Protein AF-A0A6A7LEF2-F1 (afdb_monomer_lite)

Structure (mmCIF, N/CA/C/O backbone):
data_AF-A0A6A7LEF2-F1
#
_entry.id   AF-A0A6A7LEF2-F1
#
loop_
_atom_site.group_PDB
_atom_site.id
_atom_site.type_symbol
_atom_site.label_atom_id
_atom_site.label_alt_id
_atom_site.label_comp_id
_atom_site.label_asym_id
_atom_site.label_entity_id
_atom_site.label_seq_id
_atom_site.pdbx_PDB_ins_code
_atom_site.Cartn_x
_atom_site.Cartn_y
_atom_site.Cartn_z
_atom_site.occupancy
_atom_site.B_iso_or_equiv
_atom_site.auth_seq_id
_atom_site.auth_comp_id
_atom_site.auth_asym_id
_atom_site.auth_atom_id
_atom_site.pdbx_PDB_model_num
ATOM 1 N N . MET A 1 1 ? -14.382 20.645 -3.328 1.00 34.06 1 MET A N 1
ATOM 2 C CA . MET A 1 1 ? -13.324 19.652 -3.047 1.00 34.06 1 MET A CA 1
ATOM 3 C C . MET A 1 1 ? -13.709 18.908 -1.783 1.00 34.06 1 MET A C 1
ATOM 5 O O . MET A 1 1 ? -13.849 19.548 -0.750 1.00 34.06 1 MET A O 1
ATOM 9 N N . CYS A 1 2 ? -13.982 17.606 -1.870 1.00 43.06 2 CYS A N 1
ATOM 10 C CA . CYS A 1 2 ? -14.134 16.773 -0.676 1.00 43.06 2 CYS A CA 1
ATOM 11 C C . CYS A 1 2 ? -12.726 16.478 -0.148 1.00 43.06 2 CYS A C 1
ATOM 13 O O . CYS A 1 2 ? -11.862 16.103 -0.935 1.00 43.06 2 CYS A O 1
ATOM 15 N N . SER A 1 3 ? -12.487 16.690 1.147 1.00 46.22 3 SER A N 1
ATOM 16 C CA . SER A 1 3 ? -11.271 16.200 1.805 1.00 46.22 3 SER A CA 1
ATOM 17 C C . SER A 1 3 ? -11.176 14.685 1.599 1.00 46.22 3 SER A C 1
ATOM 19 O O . SER A 1 3 ? -12.211 14.028 1.767 1.00 46.22 3 SER A O 1
ATOM 21 N N . PRO A 1 4 ? -9.994 14.123 1.285 1.00 55.00 4 PRO A N 1
ATOM 22 C CA . PRO A 1 4 ? -9.815 12.678 1.319 1.00 55.00 4 PRO A CA 1
ATOM 23 C C . PRO A 1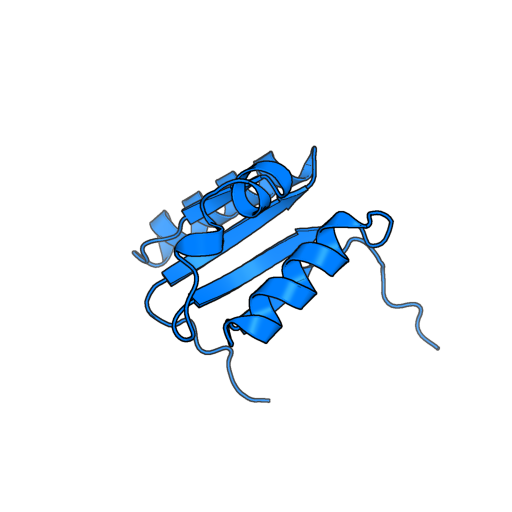 4 ? -10.210 12.162 2.703 1.00 55.00 4 PRO A C 1
ATOM 25 O O . PRO A 1 4 ? -9.918 12.794 3.729 1.00 55.00 4 PRO A O 1
ATOM 28 N N . LYS A 1 5 ? -10.964 11.065 2.724 1.00 54.91 5 LYS A N 1
ATOM 29 C CA . LYS A 1 5 ? -11.418 10.440 3.966 1.00 54.91 5 LYS A CA 1
ATOM 30 C C . LYS A 1 5 ? -10.446 9.321 4.277 1.00 54.91 5 LYS A C 1
ATOM 32 O O . LYS A 1 5 ? -10.681 8.183 3.889 1.00 54.91 5 LYS A O 1
ATOM 37 N N . PHE A 1 6 ? -9.388 9.646 5.014 1.00 60.50 6 PHE A N 1
ATOM 38 C CA . PHE A 1 6 ? -8.500 8.636 5.579 1.00 60.50 6 PHE A CA 1
ATOM 39 C C . PHE A 1 6 ? -9.263 7.851 6.644 1.00 60.50 6 PHE A C 1
ATOM 41 O O . PHE A 1 6 ? -9.317 8.217 7.818 1.00 60.50 6 PHE A O 1
ATOM 48 N N . HIS A 1 7 ? -9.924 6.793 6.195 1.00 61.66 7 HIS A N 1
ATOM 49 C CA . HIS A 1 7 ? -10.487 5.779 7.065 1.00 61.66 7 HIS A CA 1
ATOM 50 C C . HIS A 1 7 ? -9.331 5.074 7.802 1.00 61.66 7 HIS A C 1
ATOM 52 O O . HIS A 1 7 ? -8.168 5.219 7.424 1.00 61.66 7 HIS A O 1
ATOM 58 N N . GLY A 1 8 ? -9.616 4.350 8.888 1.00 71.19 8 GLY A N 1
ATOM 59 C CA . GLY A 1 8 ? -8.612 3.880 9.862 1.00 71.19 8 GLY A CA 1
ATOM 60 C C . GLY A 1 8 ? -7.469 2.988 9.336 1.00 71.19 8 GLY A C 1
ATOM 61 O O . GLY A 1 8 ? -6.651 2.540 10.137 1.00 71.19 8 GLY A O 1
ATOM 62 N N . LYS A 1 9 ? -7.396 2.717 8.025 1.00 87.81 9 LYS A N 1
ATOM 63 C CA . LYS A 1 9 ? -6.349 1.951 7.342 1.00 87.81 9 LYS A CA 1
ATOM 64 C C . LYS A 1 9 ? -5.750 2.768 6.189 1.00 87.81 9 LYS A C 1
ATOM 66 O O . LYS A 1 9 ? -6.288 2.775 5.083 1.00 87.81 9 LYS A O 1
ATOM 71 N N . LEU A 1 10 ? -4.610 3.415 6.435 1.00 93.69 10 LEU A N 1
ATOM 72 C CA . LEU A 1 10 ? -3.826 4.078 5.389 1.00 93.69 10 LEU A CA 1
ATOM 73 C C . LEU A 1 10 ? -2.714 3.149 4.891 1.00 93.69 10 LEU A C 1
ATOM 75 O O . LEU A 1 10 ? -1.922 2.629 5.683 1.00 93.69 10 LEU A O 1
ATOM 79 N N . ILE 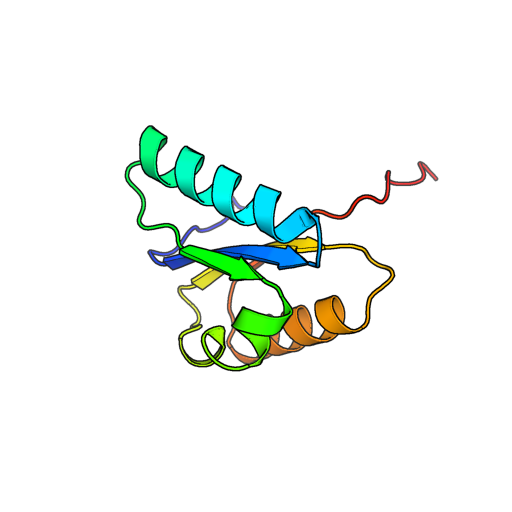A 1 11 ? -2.650 2.956 3.575 1.00 95.62 11 ILE A N 1
ATOM 80 C CA . ILE A 1 11 ? -1.627 2.146 2.915 1.00 95.62 11 ILE A CA 1
ATOM 81 C C . ILE A 1 11 ? -0.885 2.988 1.883 1.00 95.62 11 ILE A C 1
ATOM 83 O O . ILE A 1 11 ? -1.494 3.610 1.019 1.00 95.62 11 ILE A O 1
ATOM 87 N N . ILE A 1 12 ? 0.440 2.966 1.949 1.00 96.94 12 ILE A N 1
ATOM 88 C CA . ILE A 1 12 ? 1.317 3.583 0.962 1.00 96.94 12 ILE A CA 1
ATOM 89 C C . ILE A 1 12 ? 1.885 2.490 0.057 1.00 96.94 12 ILE A C 1
ATOM 91 O O . ILE A 1 12 ? 2.378 1.468 0.531 1.00 96.94 12 ILE A O 1
ATOM 95 N N . VAL A 1 13 ? 1.812 2.679 -1.253 1.00 96.56 13 VAL A N 1
ATOM 96 C CA . VAL A 1 13 ? 2.316 1.717 -2.238 1.00 96.56 13 VAL A CA 1
ATOM 97 C C . VAL A 1 13 ? 3.372 2.388 -3.095 1.00 96.56 13 VAL A C 1
ATOM 99 O O . VAL A 1 13 ? 3.185 3.528 -3.502 1.00 96.56 13 VAL A O 1
ATOM 102 N N . GLY A 1 14 ? 4.466 1.688 -3.382 1.00 95.62 14 GLY A N 1
ATOM 103 C CA . GLY A 1 14 ? 5.493 2.150 -4.315 1.00 95.62 14 GLY A CA 1
ATOM 104 C C . GLY A 1 14 ? 5.883 1.062 -5.309 1.00 95.62 14 GLY A C 1
ATOM 105 O O . GLY A 1 14 ? 5.952 -0.111 -4.946 1.00 95.62 14 GLY A O 1
ATOM 106 N N . ASP A 1 15 ? 6.140 1.413 -6.564 1.00 93.06 15 ASP A N 1
ATOM 107 C CA . ASP A 1 15 ? 6.702 0.497 -7.562 1.00 93.06 15 ASP A CA 1
ATOM 108 C C . ASP A 1 15 ? 8.235 0.590 -7.624 1.00 93.06 15 ASP A C 1
ATOM 110 O O . ASP A 1 15 ? 8.816 1.672 -7.590 1.00 93.06 15 ASP A O 1
ATOM 114 N N . LEU A 1 16 ? 8.913 -0.555 -7.755 1.00 91.00 16 LEU A N 1
ATOM 115 C CA . LEU A 1 16 ? 10.370 -0.632 -7.928 1.00 91.00 16 LEU A CA 1
ATOM 116 C C . LEU A 1 16 ? 11.133 0.314 -6.971 1.00 91.00 16 LEU A C 1
ATOM 118 O O . LEU A 1 16 ? 11.085 0.156 -5.755 1.00 91.00 16 LEU A O 1
ATOM 122 N N . ILE A 1 17 ? 11.813 1.326 -7.518 1.00 90.62 17 ILE A N 1
ATOM 123 C CA . ILE A 1 17 ? 12.599 2.310 -6.767 1.00 90.62 17 ILE A CA 1
ATOM 124 C C . ILE A 1 17 ? 11.750 3.175 -5.820 1.00 90.62 17 ILE A C 1
ATOM 126 O O . ILE A 1 17 ? 12.265 3.664 -4.816 1.00 90.62 17 ILE A O 1
ATOM 130 N N . ARG A 1 18 ? 10.454 3.350 -6.107 1.00 93.88 18 ARG A N 1
ATOM 131 C CA . ARG A 1 18 ? 9.518 4.139 -5.296 1.00 93.88 18 ARG A CA 1
ATOM 132 C C . ARG A 1 18 ? 9.011 3.360 -4.084 1.00 93.88 18 ARG A C 1
ATOM 134 O O . ARG A 1 18 ? 8.400 3.958 -3.206 1.00 93.88 18 ARG A O 1
ATOM 141 N N . GLU A 1 19 ? 9.310 2.063 -3.965 1.00 95.31 19 GLU A N 1
ATOM 142 C CA . GLU A 1 19 ? 9.027 1.299 -2.742 1.00 95.31 19 GLU A CA 1
ATOM 143 C C . GLU A 1 19 ? 9.726 1.924 -1.521 1.00 95.31 19 GLU A C 1
ATOM 145 O O . GLU A 1 19 ? 9.105 2.093 -0.473 1.00 95.31 19 GLU A O 1
ATOM 150 N N . ALA A 1 20 ? 10.982 2.362 -1.662 1.00 96.25 20 ALA A N 1
ATOM 151 C CA . ALA A 1 20 ? 11.694 3.055 -0.586 1.00 96.25 20 ALA A CA 1
ATOM 152 C C . ALA A 1 20 ? 11.009 4.379 -0.192 1.00 96.25 20 ALA A C 1
ATOM 154 O O . ALA A 1 20 ? 10.917 4.698 0.992 1.00 96.25 20 ALA A O 1
ATOM 155 N N . ILE A 1 21 ? 10.477 5.114 -1.177 1.00 95.69 21 ILE A N 1
ATOM 156 C CA . ILE A 1 21 ? 9.703 6.344 -0.950 1.00 95.69 21 ILE A CA 1
ATOM 157 C C . ILE A 1 21 ? 8.425 6.019 -0.172 1.00 95.69 21 ILE A C 1
ATOM 159 O O . ILE A 1 21 ? 8.115 6.695 0.804 1.00 95.69 21 ILE A O 1
ATOM 163 N N . ALA A 1 22 ? 7.711 4.959 -0.557 1.00 96.81 22 ALA A N 1
ATOM 164 C CA . ALA A 1 22 ? 6.497 4.528 0.125 1.00 96.81 22 ALA A CA 1
ATOM 165 C C . ALA A 1 22 ? 6.744 4.181 1.604 1.00 96.81 22 ALA A C 1
ATOM 167 O O . ALA A 1 22 ? 5.964 4.591 2.466 1.00 96.81 22 ALA A O 1
ATOM 168 N N . HIS A 1 23 ? 7.836 3.468 1.903 1.00 97.50 23 HIS A N 1
ATOM 169 C CA . HIS A 1 23 ? 8.230 3.135 3.278 1.00 97.50 23 HIS A CA 1
ATOM 170 C C . HIS A 1 23 ? 8.571 4.377 4.105 1.00 97.50 23 HIS A C 1
ATOM 172 O O . HIS A 1 23 ? 8.082 4.514 5.225 1.00 97.50 23 HIS A O 1
ATOM 178 N N . GLU A 1 24 ? 9.345 5.310 3.550 1.00 97.69 24 GLU A N 1
ATOM 179 C CA . GLU A 1 24 ? 9.709 6.544 4.255 1.00 97.69 24 GLU A CA 1
ATOM 180 C C . GLU A 1 24 ? 8.488 7.445 4.495 1.00 97.69 24 GLU A C 1
ATOM 182 O O . GLU A 1 24 ? 8.303 7.973 5.590 1.00 97.69 24 GLU A O 1
ATOM 187 N N . VAL A 1 25 ? 7.598 7.579 3.508 1.00 96.81 25 VAL A N 1
ATOM 188 C CA . VAL A 1 25 ? 6.349 8.342 3.657 1.00 96.81 25 VAL A CA 1
ATOM 189 C C . VAL A 1 25 ? 5.464 7.732 4.743 1.00 96.81 25 VAL A C 1
ATOM 191 O O . VAL A 1 25 ? 4.951 8.463 5.592 1.00 96.81 25 VAL A O 1
ATOM 194 N N . ALA A 1 26 ? 5.308 6.405 4.762 1.00 96.50 26 ALA A N 1
ATOM 195 C CA . ALA A 1 26 ? 4.550 5.726 5.808 1.00 96.50 26 ALA A CA 1
ATOM 196 C C . ALA A 1 26 ? 5.150 5.969 7.198 1.00 96.50 26 ALA A C 1
ATOM 198 O O . ALA A 1 26 ? 4.410 6.293 8.130 1.00 96.50 26 ALA A O 1
ATOM 199 N N . LEU A 1 27 ? 6.479 5.889 7.320 1.00 97.00 27 LEU A N 1
ATOM 200 C CA . LEU A 1 27 ? 7.188 6.185 8.562 1.00 97.00 27 LEU A CA 1
ATOM 201 C C . LEU A 1 27 ? 6.922 7.624 9.023 1.00 97.00 27 LEU A C 1
ATOM 203 O O . LEU A 1 27 ? 6.501 7.832 10.160 1.00 97.00 27 LEU A O 1
ATOM 207 N N . LYS A 1 28 ? 7.069 8.616 8.136 1.00 97.50 28 LYS A N 1
ATOM 208 C CA . LYS A 1 28 ? 6.870 10.033 8.483 1.00 97.50 28 LYS A CA 1
ATOM 209 C C . LYS A 1 28 ? 5.433 10.356 8.877 1.00 97.50 28 LYS A C 1
ATOM 211 O O . LYS A 1 28 ? 5.218 11.092 9.840 1.00 97.50 28 LYS A O 1
ATOM 216 N N . ILE A 1 29 ? 4.443 9.796 8.181 1.00 94.75 29 ILE A N 1
ATOM 217 C CA . ILE A 1 29 ? 3.035 9.977 8.560 1.00 94.75 29 ILE A CA 1
ATOM 218 C C . ILE A 1 29 ? 2.769 9.313 9.915 1.00 94.75 29 ILE A C 1
ATOM 220 O O . ILE A 1 29 ? 2.127 9.924 10.771 1.00 94.75 29 ILE A O 1
ATOM 224 N N . SER A 1 30 ? 3.290 8.104 10.141 1.00 93.31 30 SER A N 1
ATOM 225 C CA . SER A 1 30 ? 3.129 7.404 11.418 1.00 93.31 30 SER A CA 1
ATOM 226 C C . SER A 1 30 ? 3.755 8.176 12.587 1.00 93.31 30 SER A C 1
ATOM 228 O O . SER A 1 30 ? 3.143 8.241 13.651 1.00 93.31 30 SER A O 1
ATOM 230 N N . GLU A 1 31 ? 4.935 8.777 12.405 1.00 95.62 31 GLU A N 1
ATOM 231 C CA . GLU A 1 31 ? 5.637 9.570 13.428 1.00 95.62 31 GLU A CA 1
ATOM 232 C C . GLU A 1 31 ? 4.902 10.871 13.774 1.00 95.62 31 GLU A C 1
ATOM 234 O O . GLU A 1 31 ? 4.770 11.223 14.944 1.00 95.62 31 GLU A O 1
ATOM 239 N N . ILE A 1 32 ? 4.436 11.603 12.759 1.00 96.50 32 ILE A N 1
ATOM 240 C CA . ILE A 1 32 ? 3.901 12.961 12.937 1.00 96.50 32 ILE A CA 1
ATOM 241 C C . ILE A 1 32 ? 2.412 12.934 13.289 1.00 96.50 32 ILE A C 1
ATOM 243 O O . ILE A 1 32 ? 1.936 13.764 14.061 1.00 96.50 32 ILE A O 1
ATOM 247 N N . SER A 1 33 ? 1.662 12.000 12.701 1.00 90.56 33 SER A N 1
ATOM 248 C CA . SER A 1 33 ? 0.199 11.954 12.809 1.00 90.56 33 SER A CA 1
ATOM 249 C C . SER A 1 33 ? -0.309 10.878 13.766 1.00 90.56 33 SER A C 1
ATOM 251 O O . SER A 1 33 ? -1.510 10.831 14.017 1.00 90.56 33 SER A O 1
ATOM 253 N N . TYR A 1 34 ? 0.569 10.016 14.296 1.00 87.38 34 TYR A N 1
ATOM 254 C CA . TYR A 1 34 ? 0.204 8.885 15.163 1.00 87.38 34 TYR A CA 1
ATOM 255 C C . TYR A 1 34 ? -0.853 7.952 14.540 1.00 87.38 34 TYR A C 1
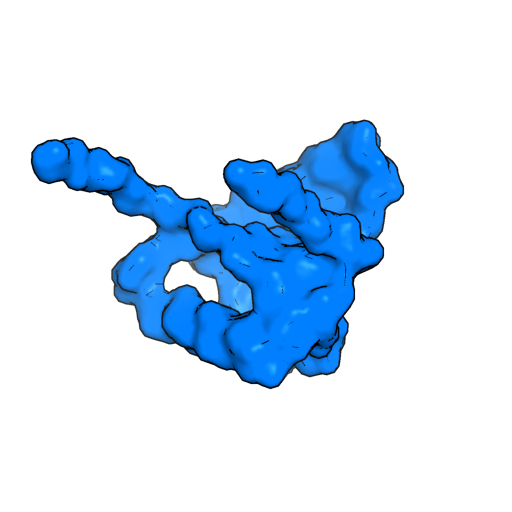ATOM 257 O O . TYR A 1 34 ? -1.612 7.287 15.247 1.00 87.38 34 TYR A O 1
ATOM 265 N N . LEU A 1 35 ? -0.913 7.906 13.206 1.00 88.44 35 LEU A N 1
ATOM 266 C CA . LEU A 1 35 ? -1.816 7.034 12.461 1.00 88.44 35 LEU A CA 1
ATOM 267 C C . LEU A 1 35 ? -1.133 5.692 12.169 1.00 88.44 35 LEU A C 1
ATOM 269 O O . LEU A 1 35 ? 0.052 5.678 11.834 1.00 88.44 35 LEU A O 1
ATOM 273 N N . PRO A 1 36 ? -1.859 4.562 12.232 1.00 86.75 36 PRO A N 1
ATOM 274 C CA . PRO A 1 36 ? -1.328 3.279 11.797 1.00 86.75 36 PRO A CA 1
ATOM 275 C C . PRO A 1 36 ? -1.234 3.255 10.266 1.00 86.75 36 PRO A C 1
ATOM 277 O O . PRO A 1 36 ? -2.223 3.014 9.572 1.00 86.75 36 PRO A O 1
ATOM 280 N N . VAL A 1 37 ? -0.033 3.500 9.741 1.00 94.00 37 VAL A N 1
ATOM 281 C CA . VAL A 1 37 ? 0.243 3.486 8.299 1.00 94.00 37 VAL A CA 1
ATOM 282 C C . VAL A 1 37 ? 1.044 2.246 7.930 1.00 94.00 37 VAL A C 1
ATOM 284 O O . VAL A 1 37 ? 2.004 1.889 8.608 1.00 94.00 37 VAL A O 1
ATOM 287 N N . ARG A 1 38 ? 0.647 1.574 6.848 1.00 95.06 38 ARG A N 1
ATOM 288 C CA . ARG A 1 38 ? 1.397 0.449 6.271 1.00 95.06 38 ARG A CA 1
ATOM 289 C C . ARG A 1 38 ? 1.986 0.851 4.931 1.00 95.06 38 ARG A C 1
ATOM 291 O O . ARG A 1 38 ? 1.399 1.667 4.229 1.00 95.06 38 ARG A O 1
ATOM 298 N N . SER A 1 39 ? 3.091 0.230 4.550 1.00 96.75 39 SER A N 1
ATOM 299 C CA . SER A 1 39 ? 3.714 0.426 3.243 1.00 96.75 39 SER A CA 1
ATOM 300 C C . SER A 1 39 ? 4.065 -0.901 2.585 1.00 96.75 39 SER A C 1
ATOM 302 O O . SER A 1 39 ? 4.450 -1.855 3.262 1.00 96.75 39 SER A O 1
ATOM 304 N N . TYR A 1 40 ? 3.922 -0.957 1.262 1.00 96.56 40 TYR A N 1
ATOM 305 C CA . TYR A 1 40 ? 4.221 -2.142 0.459 1.00 96.56 40 TYR A CA 1
ATOM 306 C C . TYR A 1 40 ? 4.805 -1.766 -0.902 1.00 96.56 40 TYR A C 1
ATOM 308 O O . TYR A 1 40 ? 4.426 -0.760 -1.505 1.00 96.56 40 TYR A O 1
ATOM 316 N N . GLY A 1 41 ? 5.648 -2.642 -1.440 1.00 95.56 41 GLY A N 1
ATOM 317 C CA . GLY A 1 41 ? 5.930 -2.672 -2.870 1.00 95.56 41 GLY A CA 1
ATOM 318 C C . GLY A 1 41 ? 4.685 -3.059 -3.680 1.00 95.56 41 GLY A C 1
ATOM 319 O O . GLY A 1 41 ? 3.844 -3.837 -3.216 1.00 95.56 41 GLY A O 1
ATOM 320 N N . ILE A 1 42 ? 4.563 -2.566 -4.915 1.00 94.31 42 ILE A N 1
ATOM 321 C CA . ILE A 1 42 ? 3.393 -2.839 -5.768 1.00 94.31 42 ILE A CA 1
ATOM 322 C C . ILE A 1 42 ? 3.202 -4.336 -6.056 1.00 94.31 42 ILE A C 1
ATOM 324 O O . ILE A 1 42 ? 2.081 -4.838 -6.052 1.00 94.31 42 ILE A O 1
ATOM 328 N N . GLU A 1 43 ? 4.288 -5.085 -6.240 1.00 92.88 43 GLU A N 1
ATOM 329 C CA . GLU A 1 43 ? 4.207 -6.539 -6.396 1.00 92.88 43 GLU A CA 1
ATOM 330 C C . GLU A 1 43 ? 3.765 -7.191 -5.084 1.00 92.88 43 GLU A C 1
ATOM 332 O O . GLU A 1 43 ? 2.866 -8.029 -5.081 1.00 92.88 43 GLU A O 1
ATOM 337 N N . GLN A 1 44 ? 4.318 -6.754 -3.948 1.00 94.06 44 GLN A N 1
ATOM 338 C CA . GLN A 1 44 ? 3.957 -7.300 -2.642 1.00 94.06 44 GLN A CA 1
ATOM 339 C C . GLN A 1 44 ? 2.455 -7.171 -2.400 1.00 94.06 44 GLN A C 1
ATOM 341 O O . GLN A 1 44 ? 1.819 -8.190 -2.141 1.00 94.06 44 GLN A O 1
ATOM 346 N N . ILE A 1 45 ? 1.876 -5.968 -2.546 1.00 93.62 45 ILE A N 1
ATOM 347 C CA . ILE A 1 45 ? 0.440 -5.746 -2.311 1.00 93.62 45 ILE A CA 1
ATOM 348 C C . ILE A 1 45 ? -0.421 -6.605 -3.242 1.00 93.62 45 ILE A C 1
ATOM 350 O O . ILE A 1 45 ? -1.394 -7.208 -2.783 1.00 93.62 45 ILE A O 1
ATOM 354 N N . LEU A 1 46 ? -0.034 -6.737 -4.515 1.00 91.94 46 LEU A N 1
ATOM 355 C CA . LEU A 1 46 ? -0.771 -7.528 -5.497 1.00 91.94 46 LEU A CA 1
ATOM 356 C C . LEU A 1 46 ? -0.725 -9.039 -5.219 1.00 91.94 46 LEU A C 1
ATOM 358 O O . LEU A 1 46 ? -1.661 -9.733 -5.610 1.00 91.94 46 LEU A O 1
ATOM 362 N N . HIS A 1 47 ? 0.289 -9.554 -4.522 1.00 88.44 47 HIS A N 1
ATOM 363 C CA . HIS A 1 47 ? 0.412 -10.993 -4.236 1.00 88.44 47 HIS A CA 1
ATOM 364 C C . HIS A 1 47 ? -0.221 -11.446 -2.917 1.00 88.44 47 HIS A C 1
ATOM 366 O O . HIS A 1 47 ? -0.407 -12.644 -2.720 1.00 88.44 47 HIS A O 1
ATOM 372 N N . GLY A 1 48 ? -0.607 -10.537 -2.019 1.00 87.19 48 GLY A N 1
ATOM 373 C CA . GLY A 1 48 ? -1.192 -10.953 -0.740 1.00 87.19 48 GLY A CA 1
ATOM 374 C C . GLY A 1 48 ? -1.960 -9.863 -0.006 1.00 87.19 48 GLY A C 1
ATOM 375 O O . GLY A 1 48 ? -3.180 -9.966 0.092 1.00 87.19 48 GLY A O 1
ATOM 376 N N . PRO A 1 49 ? -1.297 -8.801 0.482 1.00 87.06 49 PRO A N 1
ATOM 377 C CA . PRO A 1 49 ? -1.901 -7.757 1.304 1.00 87.06 49 PRO A CA 1
ATOM 378 C C . PRO A 1 49 ? -3.154 -7.106 0.704 1.00 87.06 49 PRO A C 1
ATOM 380 O O . PRO A 1 49 ? -3.995 -6.642 1.471 1.00 87.06 49 PRO A O 1
ATOM 383 N N . ARG A 1 50 ? -3.360 -7.144 -0.623 1.00 85.94 50 ARG A N 1
ATOM 384 C CA . ARG A 1 50 ? -4.608 -6.688 -1.260 1.00 85.94 50 ARG A CA 1
ATOM 385 C C . ARG A 1 50 ? -5.877 -7.336 -0.692 1.00 85.94 50 ARG A C 1
ATOM 387 O O . ARG A 1 50 ? -6.933 -6.718 -0.713 1.00 85.94 50 ARG A O 1
ATOM 394 N N . VAL A 1 51 ? -5.807 -8.553 -0.146 1.00 86.50 51 VAL A N 1
ATOM 395 C CA . VAL A 1 51 ? -6.983 -9.212 0.461 1.00 86.50 51 VAL A CA 1
ATOM 396 C C . VAL A 1 51 ? -7.437 -8.548 1.764 1.00 86.50 51 VAL A C 1
ATOM 398 O O . VAL A 1 51 ? -8.524 -8.834 2.249 1.00 86.50 51 VAL A O 1
ATOM 401 N N . THR A 1 52 ? -6.604 -7.676 2.341 1.00 86.75 52 THR A N 1
ATOM 402 C CA . THR A 1 52 ? -6.911 -6.927 3.569 1.00 86.75 52 THR A CA 1
ATOM 403 C C . THR A 1 52 ? -7.562 -5.571 3.304 1.00 86.75 52 THR A C 1
ATOM 405 O O . THR A 1 52 ? -7.958 -4.899 4.258 1.00 86.75 52 THR A O 1
ATOM 408 N N . LEU A 1 53 ? -7.661 -5.180 2.027 1.00 90.06 53 LEU A N 1
ATOM 409 C CA . LEU A 1 53 ? -8.310 -3.948 1.600 1.00 90.06 53 LEU A CA 1
ATOM 410 C C . LEU A 1 53 ? -9.823 -4.072 1.774 1.00 90.06 53 LEU A C 1
ATOM 412 O O . LEU A 1 53 ? -10.416 -5.117 1.509 1.00 90.06 53 LEU A O 1
ATOM 416 N N . ASP A 1 54 ? -10.437 -2.971 2.172 1.00 90.81 54 ASP A N 1
ATOM 417 C CA . ASP A 1 54 ? -11.879 -2.802 2.279 1.00 90.81 54 ASP A CA 1
ATOM 418 C C . ASP A 1 54 ? -12.264 -1.355 1.934 1.00 90.81 54 ASP A C 1
ATOM 420 O O . ASP A 1 54 ? -11.416 -0.517 1.626 1.00 90.81 54 ASP A O 1
ATOM 424 N N . LYS A 1 55 ? -13.560 -1.048 2.007 1.00 91.06 55 LYS A N 1
ATOM 425 C CA . LYS A 1 55 ? -14.098 0.307 1.802 1.00 91.06 55 LYS A CA 1
ATOM 426 C C . LYS A 1 55 ? -13.581 1.356 2.801 1.00 91.06 55 LYS A C 1
ATOM 428 O O . LYS A 1 55 ? -13.812 2.544 2.609 1.00 91.06 55 LYS A O 1
ATOM 433 N N . GLU A 1 56 ? -12.952 0.919 3.892 1.00 90.56 56 GLU A N 1
ATOM 434 C CA . GLU A 1 56 ? -12.337 1.767 4.917 1.00 90.56 56 GLU A CA 1
ATOM 435 C C . GLU A 1 56 ? -10.816 1.851 4.732 1.00 90.56 56 GLU A C 1
ATOM 437 O O . GLU A 1 56 ? -10.082 2.233 5.645 1.00 90.56 56 GLU A O 1
ATOM 442 N N . THR A 1 57 ? -10.324 1.478 3.553 1.00 91.81 57 THR A N 1
ATOM 443 C CA . THR A 1 57 ? -8.916 1.588 3.207 1.00 91.81 57 THR A CA 1
ATOM 444 C C . THR A 1 57 ? -8.698 2.764 2.266 1.00 91.81 57 THR A C 1
ATOM 446 O O . THR A 1 57 ? -9.363 2.874 1.235 1.00 91.81 57 THR A O 1
ATOM 449 N N . SER A 1 58 ? -7.732 3.614 2.613 1.00 93.44 58 SER A N 1
ATOM 450 C CA . SER A 1 58 ? -7.204 4.650 1.727 1.00 93.44 58 SER A CA 1
ATOM 451 C C . SER A 1 58 ? -5.800 4.249 1.283 1.00 93.44 58 SER A C 1
ATOM 453 O O . SER A 1 58 ? -4.964 3.853 2.098 1.00 93.44 58 SER A O 1
ATOM 455 N N . ILE A 1 59 ? -5.542 4.341 -0.016 1.00 94.75 59 ILE A N 1
ATOM 456 C CA . ILE A 1 59 ? -4.290 3.949 -0.654 1.00 94.75 59 ILE A CA 1
ATOM 457 C C . ILE A 1 59 ? -3.665 5.185 -1.298 1.00 94.75 59 ILE A C 1
ATOM 459 O O . ILE A 1 59 ? -4.324 5.880 -2.065 1.00 94.75 59 ILE A O 1
ATOM 463 N N . ILE A 1 60 ? -2.389 5.442 -1.022 1.00 95.25 60 ILE A N 1
ATOM 464 C CA . ILE A 1 60 ? -1.577 6.418 -1.758 1.00 95.25 60 ILE A CA 1
ATOM 465 C C . ILE A 1 60 ? -0.529 5.633 -2.540 1.00 95.25 60 ILE A C 1
ATOM 467 O O . ILE A 1 60 ? 0.312 4.965 -1.941 1.00 95.25 60 ILE A O 1
ATOM 471 N N . ALA A 1 61 ? -0.591 5.685 -3.866 1.00 94.75 61 ALA A N 1
ATOM 472 C CA . ALA A 1 61 ? 0.291 4.930 -4.745 1.00 94.75 61 ALA A CA 1
ATOM 473 C C . ALA A 1 61 ? 1.291 5.856 -5.446 1.00 94.75 61 ALA A C 1
ATOM 475 O O . ALA A 1 61 ? 0.897 6.729 -6.210 1.00 94.75 61 ALA A O 1
ATOM 476 N N . PHE A 1 62 ? 2.579 5.635 -5.195 1.00 94.12 62 PHE A N 1
ATOM 477 C CA . PHE A 1 62 ? 3.701 6.225 -5.915 1.00 94.12 62 PHE A CA 1
ATOM 478 C C . PHE A 1 62 ? 4.078 5.294 -7.065 1.00 94.12 62 PHE A C 1
ATOM 480 O O . PHE A 1 62 ? 4.731 4.272 -6.843 1.00 94.12 62 PHE A O 1
ATOM 487 N N . THR A 1 63 ? 3.634 5.610 -8.279 1.00 90.56 63 THR A N 1
ATOM 488 C CA . THR A 1 63 ? 3.767 4.714 -9.437 1.00 90.56 63 THR A CA 1
ATOM 489 C C . THR A 1 63 ? 4.229 5.435 -10.693 1.00 90.56 63 THR A C 1
ATOM 491 O O . THR A 1 63 ? 3.965 6.617 -10.885 1.00 90.56 63 THR A O 1
ATOM 494 N N . SER A 1 64 ? 4.902 4.721 -11.597 1.00 85.50 64 SER A N 1
ATOM 495 C CA . SER A 1 64 ? 5.047 5.189 -12.977 1.00 85.50 64 SER A CA 1
ATOM 496 C C . SER A 1 64 ? 3.836 4.781 -13.811 1.00 85.50 64 SER A C 1
ATOM 498 O O . SER A 1 64 ? 3.483 3.603 -13.835 1.00 85.50 64 SER A O 1
ATOM 500 N N . THR A 1 65 ? 3.314 5.715 -14.609 1.00 72.50 65 THR A N 1
ATOM 501 C CA . THR A 1 65 ? 2.284 5.469 -15.640 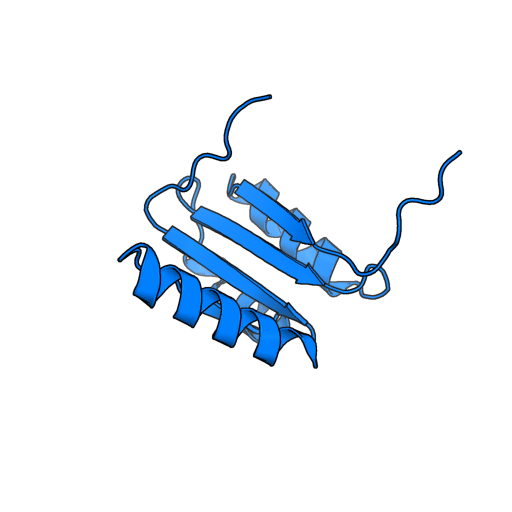1.00 72.50 65 THR A CA 1
ATOM 502 C C . THR A 1 65 ? 2.704 4.453 -16.702 1.00 72.50 65 THR A C 1
ATOM 504 O O . THR A 1 65 ? 1.862 3.909 -17.413 1.00 72.50 65 THR A O 1
ATOM 507 N N . SER A 1 66 ? 4.002 4.157 -16.805 1.00 66.62 66 SER A N 1
ATOM 508 C CA . SER A 1 66 ? 4.557 3.213 -17.776 1.00 66.62 66 SER A CA 1
ATOM 509 C C . SER A 1 66 ? 4.341 1.730 -17.432 1.00 66.62 66 SER A C 1
ATOM 511 O O . SER A 1 66 ? 4.732 0.875 -18.226 1.00 66.62 66 SER A O 1
ATOM 513 N N . GLN A 1 67 ? 3.746 1.393 -16.276 1.00 65.62 67 GLN A N 1
ATOM 514 C CA . GLN A 1 67 ? 3.625 0.003 -15.815 1.00 65.62 67 GLN A CA 1
ATOM 515 C C . GLN A 1 67 ? 2.180 -0.507 -15.693 1.00 65.62 67 GLN A C 1
ATOM 517 O O . GLN A 1 67 ? 1.362 0.034 -14.951 1.00 65.62 67 GLN A O 1
ATOM 522 N N . ASP A 1 68 ? 1.911 -1.679 -16.285 1.00 78.69 68 ASP A N 1
ATOM 523 C CA . ASP A 1 68 ? 0.627 -2.412 -16.214 1.00 78.69 68 ASP A CA 1
ATOM 524 C C . ASP A 1 68 ? 0.130 -2.703 -14.780 1.00 78.69 68 ASP A C 1
ATOM 526 O O . ASP A 1 68 ? -1.055 -2.973 -14.534 1.00 78.69 68 ASP 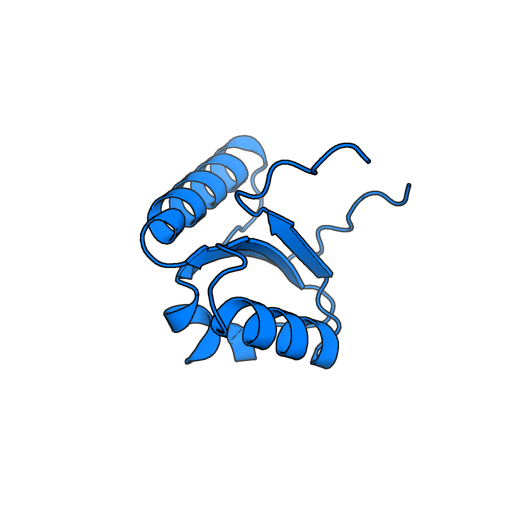A O 1
ATOM 530 N N . ARG A 1 69 ? 1.037 -2.681 -13.799 1.00 85.31 69 ARG A N 1
ATOM 531 C CA . ARG A 1 69 ? 0.735 -2.991 -12.396 1.00 85.31 69 ARG A CA 1
ATOM 532 C C . ARG A 1 69 ? -0.100 -1.919 -11.714 1.00 85.31 69 ARG A C 1
ATOM 534 O O . ARG A 1 69 ? -0.981 -2.275 -10.930 1.00 85.31 69 ARG A O 1
ATOM 541 N N . GLN A 1 70 ? 0.088 -0.651 -12.070 1.00 88.00 70 GLN A N 1
ATOM 542 C CA . GLN A 1 70 ? -0.739 0.447 -11.570 1.00 88.00 70 GLN A CA 1
ATOM 543 C C . GLN A 1 70 ? -2.211 0.225 -11.937 1.00 88.00 70 GLN A C 1
ATOM 545 O O . GLN A 1 70 ? -3.082 0.234 -11.069 1.00 88.00 70 GLN A O 1
ATOM 550 N N . GLY A 1 71 ? -2.486 -0.117 -13.200 1.00 89.81 71 GLY A N 1
ATOM 551 C CA . GLY A 1 71 ? -3.840 -0.442 -13.652 1.00 89.81 71 GLY A CA 1
ATOM 552 C C . GLY A 1 71 ? -4.464 -1.617 -12.892 1.00 89.81 71 GLY A C 1
ATOM 553 O O . GLY A 1 71 ? -5.668 -1.626 -12.632 1.00 89.81 71 GLY A O 1
ATOM 554 N N . SER A 1 72 ? -3.656 -2.600 -12.487 1.00 91.56 72 SER A N 1
ATOM 555 C CA . SER A 1 72 ? -4.121 -3.728 -11.669 1.00 91.56 72 SER A CA 1
ATOM 556 C C . SER A 1 72 ? -4.496 -3.298 -10.246 1.00 91.56 72 SER A C 1
ATOM 558 O O . SER A 1 72 ? -5.516 -3.751 -9.724 1.00 91.56 72 SER A O 1
ATOM 560 N N . LEU A 1 73 ? -3.713 -2.402 -9.639 1.00 92.12 73 LEU A N 1
ATOM 561 C CA . LEU A 1 73 ? -4.003 -1.829 -8.325 1.00 92.12 73 LEU A CA 1
ATOM 562 C C . LEU A 1 73 ? -5.287 -0.987 -8.355 1.00 92.12 73 LEU A C 1
ATOM 564 O O . LEU A 1 73 ? -6.157 -1.195 -7.512 1.00 92.12 73 LEU A O 1
ATOM 568 N N . ILE A 1 74 ? -5.450 -0.125 -9.366 1.00 92.12 74 ILE A N 1
ATOM 569 C CA . ILE A 1 74 ? -6.655 0.700 -9.568 1.00 92.12 74 ILE A CA 1
ATOM 570 C C . ILE A 1 74 ? -7.899 -0.177 -9.711 1.00 92.12 74 ILE A C 1
ATOM 572 O O . ILE A 1 74 ? -8.897 0.027 -9.020 1.00 92.12 74 ILE A O 1
ATOM 576 N N . LYS A 1 75 ? -7.846 -1.191 -10.588 1.00 92.56 75 LYS A N 1
ATOM 577 C CA . LYS A 1 75 ? -8.965 -2.125 -10.787 1.00 92.56 75 LYS A CA 1
ATOM 578 C C . LYS A 1 75 ? -9.373 -2.797 -9.480 1.00 92.56 75 LYS A C 1
ATOM 580 O O . LYS A 1 75 ? -10.564 -2.927 -9.214 1.00 92.56 75 LYS A O 1
ATOM 585 N N . TYR A 1 76 ? -8.399 -3.210 -8.673 1.00 91.62 76 TYR A N 1
ATOM 586 C CA . TYR A 1 76 ? -8.674 -3.878 -7.409 1.00 91.62 76 TYR A CA 1
ATOM 587 C C . TYR A 1 76 ? -9.233 -2.917 -6.349 1.00 91.62 76 TYR A C 1
ATOM 589 O O . TYR A 1 76 ? -10.234 -3.241 -5.713 1.00 91.62 76 TYR A O 1
ATOM 597 N N . ALA A 1 77 ? -8.642 -1.728 -6.193 1.00 92.94 77 ALA A N 1
ATOM 598 C CA . ALA A 1 77 ? -9.131 -0.702 -5.272 1.00 92.94 77 ALA A CA 1
ATOM 599 C C . ALA A 1 77 ? -10.594 -0.339 -5.575 1.00 92.94 77 ALA A C 1
ATOM 601 O O . ALA A 1 77 ? -11.438 -0.380 -4.681 1.00 92.94 77 ALA A O 1
ATOM 602 N N . ASN A 1 78 ? -10.919 -0.128 -6.856 1.00 93.25 78 ASN A N 1
ATOM 603 C CA . ASN A 1 78 ? -12.285 0.132 -7.312 1.00 93.25 78 ASN A CA 1
ATOM 604 C C . ASN A 1 78 ? -13.239 -1.039 -7.040 1.00 93.25 78 ASN A C 1
ATOM 606 O O . ASN A 1 78 ? -14.366 -0.816 -6.607 1.00 93.25 78 ASN A O 1
ATOM 610 N N . ALA A 1 79 ? -12.804 -2.283 -7.269 1.00 93.50 79 ALA A N 1
ATOM 611 C CA . ALA A 1 79 ? -13.633 -3.466 -7.025 1.00 93.50 79 ALA A CA 1
ATOM 612 C C . ALA A 1 79 ? -13.997 -3.642 -5.540 1.00 93.50 79 ALA A C 1
ATOM 614 O O . ALA A 1 79 ? -15.076 -4.135 -5.221 1.00 93.50 79 ALA A O 1
ATOM 615 N N . VAL A 1 80 ? -13.102 -3.234 -4.638 1.00 92.31 80 VAL A N 1
ATOM 616 C CA . VAL A 1 80 ? -13.289 -3.313 -3.182 1.00 92.31 80 VAL A CA 1
ATOM 617 C C . VAL A 1 80 ? -13.957 -2.053 -2.605 1.00 92.31 80 VAL A C 1
ATOM 619 O O . VAL A 1 80 ? -14.507 -2.090 -1.503 1.00 92.31 80 VAL A O 1
ATOM 622 N N . GLY A 1 81 ? -13.956 -0.947 -3.354 1.00 92.12 81 GLY A N 1
ATOM 623 C CA . GLY A 1 81 ? -14.458 0.354 -2.910 1.00 92.12 81 GLY A CA 1
ATOM 624 C C . GLY A 1 81 ? -13.476 1.124 -2.024 1.00 92.12 81 GLY A C 1
ATOM 625 O O . GLY A 1 81 ? -13.910 1.972 -1.248 1.00 92.12 81 GLY A O 1
ATOM 626 N N . ALA A 1 82 ? -12.181 0.812 -2.110 1.00 92.44 82 ALA A N 1
ATOM 627 C CA . ALA A 1 82 ? -11.123 1.538 -1.416 1.00 92.44 82 ALA A CA 1
ATOM 628 C C . ALA A 1 82 ? -10.837 2.879 -2.115 1.00 92.44 82 ALA A C 1
ATOM 630 O O . ALA A 1 82 ? -10.888 2.974 -3.343 1.00 92.44 82 ALA A O 1
ATOM 631 N N . GLU A 1 83 ? -10.500 3.909 -1.339 1.00 92.62 83 GLU A N 1
ATOM 632 C CA . GLU A 1 83 ? -10.035 5.192 -1.876 1.00 92.62 83 GLU A CA 1
ATOM 633 C C . GLU A 1 83 ? -8.597 5.028 -2.383 1.00 92.62 83 GLU A C 1
ATOM 635 O O . GLU A 1 83 ? -7.750 4.484 -1.676 1.00 92.62 83 GLU A O 1
ATOM 640 N N . LEU A 1 84 ? -8.305 5.494 -3.598 1.00 92.75 84 LEU A N 1
ATOM 641 C CA . LEU A 1 84 ? -6.967 5.449 -4.185 1.00 92.75 84 LEU A CA 1
ATOM 642 C C . LEU A 1 84 ? -6.568 6.841 -4.679 1.00 92.75 84 LEU A C 1
ATOM 644 O O . LEU A 1 84 ? -7.281 7.454 -5.471 1.00 92.75 84 LEU A O 1
ATOM 648 N N . ILE A 1 85 ? -5.417 7.318 -4.211 1.00 93.25 85 ILE A N 1
ATOM 649 C CA . ILE A 1 85 ? -4.759 8.547 -4.651 1.00 93.25 85 ILE A CA 1
ATOM 650 C C . ILE A 1 85 ? -3.480 8.144 -5.377 1.00 93.25 85 ILE A C 1
ATOM 652 O O . ILE A 1 85 ? -2.623 7.462 -4.814 1.00 93.25 85 ILE A O 1
ATOM 656 N N . GLU A 1 86 ? -3.347 8.580 -6.621 1.00 90.62 86 GLU A N 1
ATOM 657 C CA . GLU A 1 86 ? -2.200 8.272 -7.470 1.00 90.62 86 GLU A CA 1
ATOM 658 C C . GLU A 1 86 ? -1.230 9.455 -7.494 1.00 90.62 86 GLU A C 1
ATOM 660 O O . GLU A 1 86 ? -1.631 10.602 -7.703 1.00 90.62 86 GLU A O 1
ATOM 665 N N . ILE A 1 87 ? 0.051 9.169 -7.277 1.00 90.62 87 ILE A N 1
ATOM 666 C CA . ILE A 1 87 ? 1.158 10.115 -7.381 1.00 90.62 87 ILE A CA 1
ATOM 667 C C . ILE A 1 87 ? 2.111 9.554 -8.427 1.00 90.62 87 ILE A C 1
ATOM 669 O O . ILE A 1 87 ? 2.820 8.576 -8.186 1.00 90.62 87 ILE A O 1
ATOM 673 N N . ASN A 1 88 ? 2.107 10.194 -9.592 1.00 85.56 88 ASN A N 1
ATOM 674 C CA . ASN A 1 88 ? 2.881 9.767 -10.745 1.00 85.56 88 ASN A CA 1
ATOM 675 C C . ASN A 1 88 ? 3.890 10.851 -11.134 1.00 85.56 88 ASN A C 1
ATOM 677 O O . ASN A 1 88 ? 3.672 12.034 -10.882 1.00 85.56 88 ASN A O 1
ATOM 681 N N . ASP A 1 89 ? 4.973 10.444 -11.794 1.00 75.31 89 ASP A N 1
ATOM 682 C CA . ASP A 1 89 ? 6.063 11.345 -12.202 1.00 75.31 89 ASP A CA 1
ATOM 683 C C . ASP A 1 89 ? 5.714 12.222 -13.424 1.00 75.31 89 ASP A C 1
ATOM 685 O O . ASP A 1 89 ? 6.538 13.012 -13.889 1.00 75.31 89 ASP A O 1
ATOM 689 N N . GLU A 1 90 ? 4.511 12.080 -13.984 1.00 69.25 90 GLU A N 1
ATOM 690 C CA . GLU A 1 90 ? 4.071 12.916 -15.096 1.00 69.25 90 GLU A CA 1
ATOM 691 C C . GLU A 1 90 ? 3.764 14.330 -14.597 1.00 69.25 90 GLU A C 1
ATOM 693 O O . GLU A 1 90 ? 2.793 14.569 -13.877 1.00 69.25 90 GLU A O 1
ATOM 698 N N . TRP A 1 91 ? 4.585 15.296 -15.019 1.00 53.97 91 TRP A N 1
ATOM 699 C CA . TRP A 1 91 ? 4.188 16.698 -14.964 1.00 53.97 91 TRP A CA 1
ATOM 700 C C . TRP A 1 91 ? 2.936 16.865 -15.826 1.00 53.97 91 TRP A C 1
ATOM 702 O O . TRP A 1 91 ? 2.978 16.466 -16.995 1.00 53.97 91 TRP A O 1
ATOM 712 N N . PRO A 1 92 ? 1.84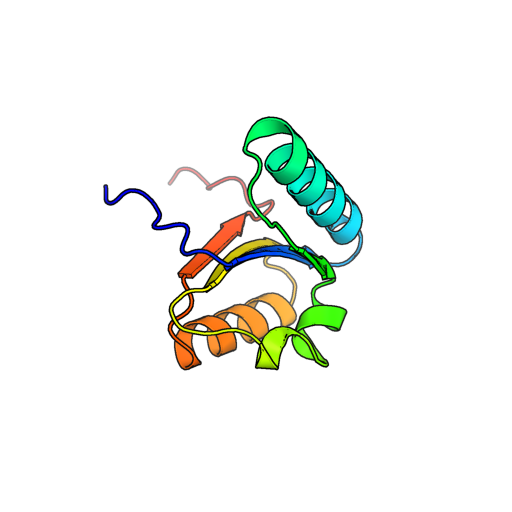8 17.471 -15.315 1.00 50.78 92 PRO A N 1
ATOM 713 C CA . PRO A 1 92 ? 0.708 17.784 -16.157 1.00 50.78 92 PRO A CA 1
ATOM 714 C C . PRO A 1 92 ? 1.215 18.661 -17.299 1.00 50.78 92 PRO A C 1
ATOM 716 O O . PRO A 1 92 ? 1.687 19.779 -17.070 1.00 50.78 92 PRO A O 1
ATOM 719 N N . GLN A 1 93 ? 1.170 18.139 -18.527 1.00 48.88 93 GLN A N 1
ATOM 720 C CA . GLN A 1 93 ? 1.373 18.971 -19.700 1.00 48.88 93 GLN A CA 1
ATOM 721 C C . GLN A 1 93 ? 0.240 19.992 -19.672 1.00 48.88 93 GLN A C 1
ATOM 723 O O . GLN A 1 93 ? -0.926 19.640 -19.841 1.00 48.88 93 GLN A O 1
ATOM 728 N N . GLN A 1 94 ? 0.581 21.242 -19.359 1.00 46.69 94 GLN A N 1
ATOM 729 C CA . GLN A 1 94 ? -0.336 22.362 -19.495 1.00 46.69 94 GLN A CA 1
ATOM 730 C C . GLN A 1 94 ? -0.775 22.395 -20.965 1.00 46.69 94 GLN A C 1
ATOM 732 O O . GLN A 1 94 ? 0.045 22.675 -21.840 1.00 46.69 94 GLN A O 1
ATOM 737 N N . GLN A 1 95 ? -2.027 22.011 -21.222 1.00 40.78 95 GLN A N 1
ATOM 738 C CA . GLN A 1 95 ? -2.726 22.324 -22.467 1.00 40.78 95 GLN A CA 1
ATOM 739 C C . GLN A 1 95 ? -3.200 23.773 -22.425 1.00 40.78 95 GLN A C 1
ATOM 741 O O . GLN A 1 95 ? -3.667 24.201 -21.343 1.00 40.78 95 GLN A O 1
#

Foldseek 3Di:
DDDDDQFLEEEEEEEDVCQVVSVVVQVVCCVPVVGNYYYDYLVGCVVPVLVVDALRYEYEYEDEPVDPSVVVVVVSCVVRNYHYHYDYPDDPPDD

Radius of gyration: 13.02 Å; chains: 1; bounding box: 27×33×38 Å

pLDDT: mean 85.53, std 15.29, range [34.06, 97.69]

Secondary structure (DSSP, 8-state):
-PPP---SEEEEEE-TTHHHHHHHHHHHHHHHH---EEEEEHHHHHHTGGGG--TTEEEEEEE-TT-HHHHHHHHHHHHHT-EEEEEES------

Sequence (95 aa):
MCSPKFHGKLIIVGDLIREAIAHEVALKISEISYLPVRSYGIEQILHGPRVTLDKETSIIAFTSTSQDRQGSLIKYANAVGAELIEINDEWPQQQ